Protein AF-A0A928ZUC9-F1 (afdb_monomer)

Foldseek 3Di:
DDDDDDDDDDDDDDDDDDPPPDPPPPPCPPDVDDDDDDDDDDDPVVSVVVLVVCVVVVNDHSVVDDDDDDDPPDDDDDDDDPPDDDDDDDDDD

Secondary structure (DSSP, 8-state):
-----------------PPP---S-------S---PPP---S-HHHHHHHHHHHHHTTSS-GGGSPPP-PPPTT---PPPPTT----------

Sequence (93 aa):
MIDRHAPQTSPNHRLLTDPPDLPLDLSFAQPPGEIVRVILLGSPGGIHQTRHLLHNLNYVEVNQWSPLIEIPEGNLVIRSDQGEQMSIVVRRL

pLDDT: mean 72.56, std 17.63, range [37.97, 93.75]

Radius of gyration: 27.38 Å; Cα contacts (8 Å, |Δi|>4): 15; chains: 1; bounding box: 67×24×79 Å

Organism: NCBI:txid1828722

Structure (mmCIF, N/CA/C/O backbone):
data_AF-A0A928ZUC9-F1
#
_entry.id   AF-A0A928ZUC9-F1
#
loop_
_atom_site.group_PDB
_atom_site.id
_atom_site.type_symbol
_atom_site.label_atom_id
_atom_site.label_alt_id
_atom_site.label_comp_id
_atom_site.label_asym_id
_atom_site.label_entity_id
_atom_site.label_seq_id
_atom_site.pdbx_PDB_ins_code
_atom_site.Cartn_x
_atom_site.Cartn_y
_atom_site.Cartn_z
_atom_site.occupancy
_atom_site.B_iso_or_equiv
_atom_site.auth_seq_id
_atom_site.auth_comp_id
_atom_site.auth_asym_id
_atom_site.auth_atom_id
_atom_site.pdbx_PDB_model_num
ATOM 1 N N . MET A 1 1 ? 57.440 3.911 -58.197 1.00 40.31 1 MET A N 1
ATOM 2 C CA . MET A 1 1 ? 56.691 5.165 -57.977 1.00 40.31 1 MET A CA 1
ATOM 3 C C . MET A 1 1 ? 55.256 4.904 -58.409 1.00 40.31 1 MET A C 1
ATOM 5 O O . MET A 1 1 ? 55.063 4.246 -59.421 1.00 40.31 1 MET A O 1
ATOM 9 N N . ILE A 1 2 ? 54.310 5.247 -57.542 1.00 40.53 2 ILE A N 1
ATOM 10 C CA . ILE A 1 2 ? 52.894 4.843 -57.512 1.00 40.53 2 ILE A CA 1
ATOM 11 C C . ILE A 1 2 ? 52.109 5.493 -58.660 1.00 40.53 2 ILE A C 1
ATOM 13 O O . ILE A 1 2 ? 52.368 6.659 -58.923 1.00 40.53 2 ILE A O 1
ATOM 17 N N . ASP A 1 3 ? 51.168 4.770 -59.287 1.00 37.97 3 ASP A N 1
ATOM 18 C CA . ASP A 1 3 ? 49.757 5.200 -59.368 1.00 37.97 3 ASP A CA 1
ATOM 19 C C . ASP A 1 3 ? 48.834 4.087 -59.920 1.00 37.97 3 ASP A C 1
ATOM 21 O O . ASP A 1 3 ? 49.026 3.590 -61.029 1.00 37.97 3 ASP A O 1
ATOM 25 N N . ARG A 1 4 ? 47.844 3.656 -59.124 1.00 44.09 4 ARG A N 1
ATOM 26 C CA . ARG A 1 4 ? 46.741 2.772 -59.540 1.00 44.09 4 ARG A CA 1
ATOM 27 C C . ARG A 1 4 ? 45.447 3.581 -59.453 1.00 44.09 4 ARG A C 1
ATOM 29 O O . ARG A 1 4 ? 44.925 3.765 -58.358 1.00 44.09 4 ARG A O 1
ATOM 36 N N . HIS A 1 5 ? 44.908 3.999 -60.594 1.00 44.69 5 HIS A N 1
ATOM 37 C CA . HIS A 1 5 ? 43.535 4.490 -60.691 1.00 44.69 5 HIS A CA 1
ATOM 38 C C . HIS A 1 5 ? 42.559 3.304 -60.626 1.00 44.69 5 HIS A C 1
ATOM 40 O O . HIS A 1 5 ? 42.600 2.416 -61.478 1.00 44.69 5 HIS A O 1
ATOM 46 N N . ALA A 1 6 ? 41.662 3.305 -59.640 1.00 52.25 6 ALA A N 1
ATOM 47 C CA . ALA A 1 6 ? 40.463 2.471 -59.617 1.00 52.25 6 ALA A CA 1
ATOM 48 C C . ALA A 1 6 ? 39.221 3.379 -59.507 1.00 52.25 6 ALA A C 1
ATOM 50 O O . ALA A 1 6 ? 39.277 4.394 -58.809 1.00 52.25 6 ALA A O 1
ATOM 51 N N . PRO A 1 7 ? 38.120 3.063 -60.213 1.00 46.75 7 PRO A N 1
ATOM 52 C CA . PRO A 1 7 ? 36.956 3.932 -60.307 1.00 46.75 7 PRO A CA 1
ATOM 53 C C . PRO A 1 7 ? 36.086 3.931 -59.044 1.00 46.75 7 PRO A C 1
ATOM 55 O O . PRO A 1 7 ? 35.919 2.927 -58.353 1.00 46.75 7 PRO A O 1
ATOM 58 N N . GLN A 1 8 ? 35.492 5.100 -58.821 1.00 47.69 8 GLN A N 1
ATOM 59 C CA . GLN A 1 8 ? 34.439 5.421 -57.864 1.00 47.69 8 GLN A CA 1
ATOM 60 C C . GLN A 1 8 ? 33.308 4.380 -57.865 1.00 47.69 8 GLN A C 1
ATOM 62 O O . GLN A 1 8 ? 32.694 4.133 -58.902 1.00 47.69 8 GLN A O 1
ATOM 67 N N . THR A 1 9 ? 32.952 3.865 -56.688 1.00 42.88 9 THR A N 1
ATOM 68 C CA . THR A 1 9 ? 31.614 3.316 -56.429 1.00 42.88 9 THR A CA 1
ATOM 69 C C . THR A 1 9 ? 31.106 3.883 -55.107 1.00 42.88 9 THR A C 1
ATOM 71 O O . THR A 1 9 ? 31.607 3.582 -54.028 1.00 42.88 9 THR A O 1
ATOM 74 N N . SER A 1 10 ? 30.133 4.786 -55.203 1.00 48.44 10 SER A N 1
ATOM 75 C CA . SER A 1 10 ? 29.341 5.253 -54.068 1.00 48.44 10 SER A CA 1
ATOM 76 C C . SER A 1 10 ? 28.389 4.142 -53.624 1.00 48.44 10 SER A C 1
ATOM 78 O O . SER A 1 10 ? 27.656 3.632 -54.473 1.00 48.44 10 SER A O 1
ATOM 80 N N . PRO A 1 11 ? 28.281 3.811 -52.328 1.00 48.50 11 PRO A N 1
ATOM 81 C CA . PRO A 1 11 ? 27.118 3.109 -51.828 1.00 48.50 11 PRO A CA 1
ATOM 82 C C . PRO A 1 11 ? 26.122 4.147 -51.310 1.00 48.50 11 PRO A C 1
ATOM 84 O O . PRO A 1 11 ? 26.331 4.815 -50.301 1.00 48.50 11 PRO A O 1
ATOM 87 N N . ASN A 1 12 ? 25.034 4.300 -52.051 1.00 51.47 12 ASN A N 1
ATOM 88 C CA . ASN A 1 12 ? 23.875 5.084 -51.664 1.00 51.47 12 ASN A CA 1
ATOM 89 C C . ASN A 1 12 ? 22.845 4.088 -51.123 1.00 51.47 12 ASN A C 1
ATOM 91 O O . ASN A 1 12 ? 22.317 3.332 -51.923 1.00 51.47 12 ASN A O 1
ATOM 95 N N . HIS A 1 13 ? 22.566 4.041 -49.818 1.00 53.19 13 HIS A N 1
ATOM 96 C CA . HIS A 1 13 ? 21.299 3.491 -49.321 1.00 53.19 13 HIS A CA 1
ATOM 97 C C . HIS A 1 13 ? 20.929 4.107 -47.969 1.00 53.19 13 HIS A C 1
ATOM 99 O O . HIS A 1 13 ? 21.523 3.852 -46.926 1.00 53.19 13 HIS A O 1
ATOM 105 N N . ARG A 1 14 ? 19.902 4.947 -48.051 1.00 51.62 14 ARG A N 1
ATOM 106 C CA . ARG A 1 14 ? 19.087 5.511 -46.983 1.00 51.62 14 ARG A CA 1
ATOM 107 C C . ARG A 1 14 ? 18.556 4.397 -46.071 1.00 51.62 14 ARG A C 1
ATOM 109 O O . ARG A 1 14 ? 17.657 3.672 -46.488 1.00 51.62 14 ARG A O 1
ATOM 116 N N . LEU A 1 15 ? 19.066 4.294 -44.843 1.00 48.34 15 LEU A N 1
ATOM 117 C CA . LEU A 1 15 ? 18.376 3.579 -43.770 1.00 48.34 15 LEU A CA 1
ATOM 118 C C . LEU A 1 15 ? 17.450 4.563 -43.061 1.00 48.34 15 LEU A C 1
ATOM 120 O O . LEU A 1 15 ? 17.856 5.459 -42.325 1.00 48.34 15 LEU A O 1
ATOM 124 N N . LEU A 1 16 ? 16.189 4.410 -43.445 1.00 50.25 16 LEU A N 1
ATOM 125 C CA . LEU A 1 16 ? 14.992 4.839 -42.754 1.00 50.25 16 LEU A CA 1
ATOM 126 C C . LEU A 1 16 ? 15.141 4.562 -41.248 1.00 50.25 16 LEU A C 1
ATOM 128 O O . LEU A 1 16 ? 15.598 3.492 -40.865 1.00 50.25 16 LEU A O 1
ATOM 132 N N . THR A 1 17 ? 14.782 5.547 -40.433 1.00 53.94 17 THR A N 1
ATOM 133 C CA . THR A 1 17 ? 14.629 5.470 -38.977 1.00 53.94 17 THR A CA 1
ATOM 134 C C . THR A 1 17 ? 13.983 4.158 -38.541 1.00 53.94 17 THR A C 1
ATOM 136 O O . THR A 1 17 ? 12.776 3.989 -38.721 1.00 53.94 17 THR A O 1
ATOM 139 N N . ASP A 1 18 ? 14.772 3.275 -37.942 1.00 53.84 18 ASP A N 1
ATOM 140 C CA . ASP A 1 18 ? 14.234 2.267 -37.041 1.00 53.84 18 ASP A CA 1
ATOM 141 C C . ASP A 1 18 ? 14.038 2.964 -35.680 1.00 53.84 18 ASP A C 1
ATOM 143 O O . ASP A 1 18 ? 14.967 3.642 -35.213 1.00 53.84 18 ASP A O 1
ATOM 147 N N . PRO A 1 19 ? 12.834 2.951 -35.078 1.00 58.19 19 PRO A N 1
ATOM 148 C CA . PRO A 1 19 ? 12.693 3.381 -33.692 1.00 58.19 19 PRO A CA 1
ATOM 149 C C . PRO A 1 19 ? 13.628 2.514 -32.838 1.00 58.19 19 PRO A C 1
ATOM 151 O O . PRO A 1 19 ? 13.802 1.346 -33.161 1.00 58.19 19 PRO A O 1
ATOM 154 N N . PRO A 1 20 ? 14.256 3.053 -31.779 1.00 56.72 20 PRO A N 1
ATOM 155 C CA . PRO A 1 20 ? 15.154 2.253 -30.956 1.00 56.72 20 PRO A CA 1
ATOM 156 C C . PRO A 1 20 ? 14.426 0.977 -30.530 1.00 56.72 20 PRO A C 1
ATOM 158 O O . PRO A 1 20 ? 13.315 1.081 -30.003 1.00 56.72 20 PRO A O 1
ATOM 161 N N . ASP A 1 21 ? 15.041 -0.183 -30.783 1.00 57.81 21 ASP A N 1
ATOM 162 C CA . ASP A 1 21 ? 14.642 -1.479 -30.237 1.00 57.81 21 ASP A CA 1
ATOM 163 C C . ASP A 1 21 ? 14.565 -1.339 -28.712 1.00 57.81 21 ASP A C 1
ATOM 165 O O . ASP A 1 21 ? 15.535 -1.533 -27.976 1.00 57.81 21 ASP A O 1
ATOM 169 N N . LEU A 1 22 ? 13.405 -0.911 -28.222 1.00 59.19 22 LEU A N 1
ATOM 170 C CA . LEU A 1 22 ? 13.064 -1.009 -26.822 1.00 59.19 22 LEU A CA 1
ATOM 171 C C . LEU A 1 22 ? 12.926 -2.505 -26.565 1.00 59.19 22 LEU A C 1
ATOM 173 O O . LEU A 1 22 ? 12.102 -3.144 -27.227 1.00 59.19 22 LEU A O 1
ATOM 177 N N . PRO A 1 23 ? 13.705 -3.088 -25.641 1.00 51.16 23 PRO A N 1
ATOM 178 C CA . PRO A 1 23 ? 13.506 -4.477 -25.284 1.00 51.16 23 PRO A CA 1
ATOM 179 C C . PRO A 1 23 ? 12.054 -4.644 -24.818 1.00 51.16 23 PRO A C 1
ATOM 181 O O . PRO A 1 23 ? 11.654 -4.116 -23.783 1.00 51.16 23 PRO A O 1
ATOM 184 N N . LEU A 1 24 ? 11.259 -5.382 -25.602 1.00 52.53 24 LEU A N 1
ATOM 185 C CA . LEU A 1 24 ? 9.902 -5.839 -25.273 1.00 52.53 24 LEU A CA 1
ATOM 186 C C . LEU A 1 24 ? 9.939 -6.976 -24.242 1.00 52.53 24 LEU A C 1
ATOM 188 O O . LEU A 1 24 ? 9.126 -7.895 -24.280 1.00 52.53 24 LEU A O 1
ATOM 192 N N . ASP A 1 25 ? 10.891 -6.909 -23.319 1.00 50.28 25 ASP A N 1
ATOM 193 C CA . ASP A 1 25 ? 10.922 -7.753 -22.144 1.00 50.28 25 ASP A CA 1
ATOM 194 C C . ASP A 1 25 ? 10.806 -6.854 -20.915 1.00 50.28 25 ASP A C 1
ATOM 196 O O . ASP A 1 25 ? 11.782 -6.461 -20.282 1.00 50.28 25 ASP A O 1
ATOM 200 N N . LEU A 1 26 ? 9.558 -6.482 -20.621 1.00 48.25 26 LEU A N 1
ATOM 201 C CA . LEU A 1 26 ? 9.165 -5.900 -19.338 1.00 48.25 26 LEU A CA 1
ATOM 202 C C . LEU A 1 26 ? 9.061 -6.976 -18.251 1.00 48.25 26 LEU A C 1
ATOM 204 O O . LEU A 1 26 ? 8.512 -6.709 -17.180 1.00 48.25 26 LEU A O 1
ATOM 208 N N . SER A 1 27 ? 9.577 -8.189 -18.483 1.00 48.22 27 SER A N 1
ATOM 209 C CA . SER A 1 27 ? 9.937 -9.035 -17.360 1.00 48.22 27 SER A CA 1
ATOM 210 C C . SER A 1 27 ? 11.035 -8.282 -16.634 1.00 48.22 27 SER A C 1
ATOM 2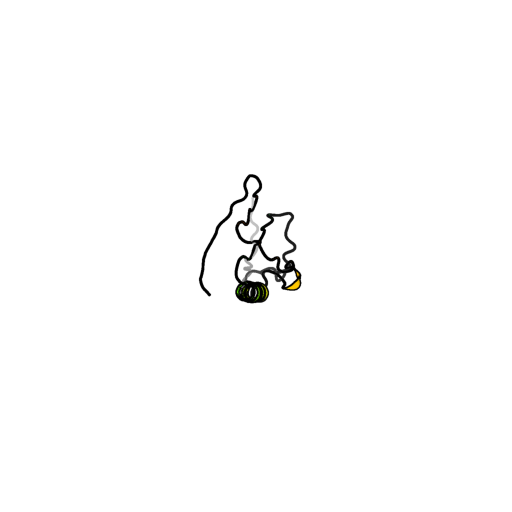12 O O . SER A 1 27 ? 12.197 -8.291 -17.033 1.00 48.22 27 SER A O 1
ATOM 214 N N . PHE A 1 28 ? 10.660 -7.600 -15.555 1.00 53.44 28 PHE A N 1
ATOM 215 C CA . PHE A 1 28 ? 11.585 -7.186 -14.519 1.00 53.44 28 PHE A CA 1
ATOM 216 C C . PHE A 1 28 ? 12.174 -8.464 -13.903 1.00 53.44 28 PHE A C 1
ATOM 218 O O . PHE A 1 28 ? 11.889 -8.818 -12.762 1.00 53.44 28 PHE A O 1
ATOM 225 N N . ALA A 1 29 ? 12.992 -9.197 -14.661 1.00 51.66 29 ALA A N 1
ATOM 226 C CA . ALA A 1 29 ? 14.035 -10.025 -14.111 1.00 51.66 29 ALA A CA 1
ATOM 227 C C . ALA A 1 29 ? 14.953 -9.022 -13.425 1.00 51.66 29 ALA A C 1
ATOM 229 O O . ALA A 1 29 ? 15.862 -8.471 -14.046 1.00 51.66 29 ALA A O 1
ATOM 230 N N . GLN A 1 30 ? 14.591 -8.667 -12.187 1.00 55.16 30 GLN A N 1
ATOM 231 C CA . GLN A 1 30 ? 15.327 -7.697 -11.406 1.00 55.16 30 GLN A CA 1
ATOM 232 C C . GLN A 1 30 ? 16.780 -8.174 -11.440 1.00 55.16 30 GLN A C 1
ATOM 234 O O . GLN A 1 30 ? 17.050 -9.298 -10.996 1.00 55.16 30 GLN A O 1
ATOM 239 N N . PRO A 1 31 ? 17.714 -7.386 -12.010 1.00 52.44 31 PRO A N 1
ATOM 240 C CA . PRO A 1 31 ? 19.127 -7.685 -11.841 1.00 52.44 31 PRO A CA 1
ATOM 241 C C . PRO A 1 31 ? 19.381 -7.836 -10.334 1.00 52.44 31 PRO A C 1
ATOM 243 O O . PRO A 1 31 ? 18.622 -7.254 -9.555 1.00 52.44 31 PRO A O 1
ATOM 246 N N . PRO A 1 32 ? 20.391 -8.600 -9.879 1.00 54.62 32 PRO A N 1
ATOM 247 C CA . PRO A 1 32 ? 20.751 -8.609 -8.465 1.00 54.62 32 PRO A CA 1
ATOM 248 C C . PRO A 1 32 ? 21.124 -7.169 -8.090 1.00 54.62 32 PRO A C 1
ATOM 250 O O . PRO A 1 32 ? 22.198 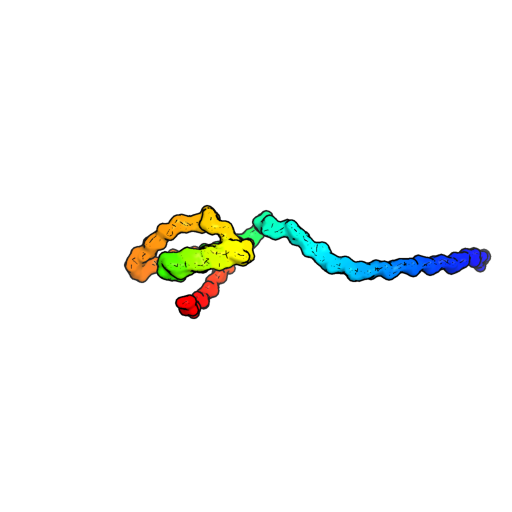-6.676 -8.422 1.00 54.62 32 PRO A O 1
ATOM 253 N N . GLY A 1 33 ? 20.154 -6.452 -7.543 1.00 63.03 33 GLY A N 1
ATOM 254 C CA . GLY A 1 33 ? 19.947 -5.039 -7.818 1.00 63.03 33 GLY A CA 1
ATOM 255 C C . GLY A 1 33 ? 18.963 -4.481 -6.808 1.00 63.03 33 GLY A C 1
ATOM 256 O O . GLY A 1 33 ? 18.260 -5.228 -6.130 1.00 63.03 33 GLY A O 1
ATOM 257 N N . GLU A 1 34 ? 19.019 -3.168 -6.653 1.00 70.38 34 GLU A N 1
ATOM 258 C CA . GLU A 1 34 ? 18.364 -2.394 -5.604 1.00 70.38 34 GLU A CA 1
ATOM 259 C C . GLU A 1 34 ? 16.966 -2.921 -5.226 1.00 70.38 34 GLU A C 1
ATOM 261 O O . GLU A 1 34 ? 16.054 -2.999 -6.051 1.00 70.38 34 GLU A O 1
ATOM 266 N N . ILE A 1 35 ? 16.809 -3.313 -3.957 1.00 74.06 35 ILE A N 1
ATOM 267 C CA . ILE A 1 35 ? 15.548 -3.837 -3.429 1.00 74.06 35 ILE A CA 1
ATOM 268 C C . ILE A 1 35 ? 14.730 -2.660 -2.904 1.00 74.06 35 ILE A C 1
ATOM 270 O O . ILE A 1 35 ? 15.063 -2.071 -1.877 1.00 74.06 35 ILE A O 1
ATOM 274 N N . VAL A 1 36 ? 13.619 -2.354 -3.573 1.00 80.56 36 VAL A N 1
ATOM 275 C CA . VAL A 1 36 ? 12.651 -1.354 -3.108 1.00 80.56 36 VAL A CA 1
ATOM 276 C C . VAL A 1 36 ? 11.511 -2.052 -2.373 1.00 80.56 36 VAL A C 1
ATOM 278 O O . VAL A 1 36 ? 10.846 -2.930 -2.921 1.00 80.56 36 VAL A O 1
ATOM 281 N N . ARG A 1 37 ? 11.257 -1.648 -1.123 1.00 84.38 37 ARG A N 1
ATOM 282 C CA . ARG A 1 37 ? 10.127 -2.141 -0.321 1.00 84.38 37 ARG A CA 1
ATOM 283 C C . ARG A 1 37 ? 8.984 -1.132 -0.360 1.00 84.38 37 ARG A C 1
ATOM 285 O O . ARG A 1 37 ? 9.138 -0.005 0.104 1.00 84.38 37 ARG A O 1
ATOM 292 N N . VAL A 1 38 ? 7.829 -1.546 -0.879 1.00 87.69 38 VAL A N 1
ATOM 293 C CA . VAL A 1 38 ? 6.627 -0.702 -0.957 1.00 87.69 38 VAL A CA 1
ATOM 294 C C . VAL A 1 38 ? 5.654 -1.066 0.156 1.00 87.69 38 VAL A C 1
ATOM 296 O O . VAL A 1 38 ? 5.243 -2.217 0.286 1.00 87.69 38 VAL A O 1
ATOM 299 N N . ILE A 1 39 ? 5.256 -0.068 0.945 1.00 87.81 39 ILE A N 1
ATOM 300 C CA . ILE A 1 39 ? 4.300 -0.220 2.045 1.00 87.81 39 ILE A CA 1
ATOM 301 C C . ILE A 1 39 ? 3.080 0.654 1.746 1.00 87.81 39 ILE A C 1
ATOM 303 O O . ILE A 1 39 ? 3.209 1.862 1.555 1.00 87.81 39 ILE A O 1
ATOM 307 N N . LEU A 1 40 ? 1.890 0.047 1.716 1.00 90.62 40 LEU A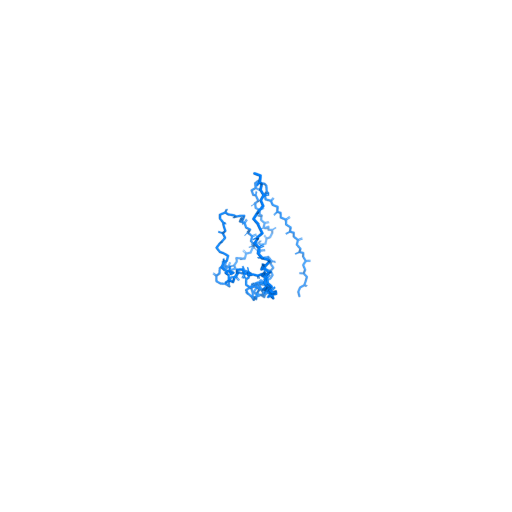 N 1
ATOM 308 C CA . LEU A 1 40 ? 0.618 0.762 1.591 1.00 90.62 40 LEU A CA 1
ATOM 309 C C . LEU A 1 40 ? -0.014 0.923 2.975 1.00 90.62 40 LEU A C 1
ATOM 311 O O . LEU A 1 40 ? -0.367 -0.067 3.612 1.00 90.62 40 LEU A O 1
ATOM 315 N N . LEU A 1 41 ? -0.174 2.171 3.418 1.00 88.94 41 LEU A N 1
ATOM 316 C CA . LEU A 1 41 ? -0.818 2.530 4.682 1.00 88.94 41 LEU A CA 1
ATOM 317 C C . LEU A 1 41 ? -2.066 3.361 4.393 1.00 88.94 41 LEU A C 1
ATOM 319 O O . LEU A 1 41 ? -1.997 4.361 3.680 1.00 88.94 41 LEU A O 1
ATOM 323 N N . GLY A 1 42 ? -3.207 2.957 4.941 1.00 89.00 42 GLY A N 1
ATOM 324 C CA . GLY A 1 42 ? -4.469 3.656 4.733 1.00 89.00 42 GLY A CA 1
ATOM 325 C C . GLY A 1 42 ? -5.675 2.814 5.125 1.00 89.00 42 GLY A C 1
ATOM 326 O O . GLY A 1 42 ? -5.541 1.767 5.755 1.00 89.00 42 GLY A O 1
ATOM 327 N N . SER A 1 43 ? -6.864 3.275 4.734 1.00 90.75 43 SER A N 1
ATOM 328 C CA . SER A 1 43 ? -8.092 2.494 4.895 1.00 90.75 43 SER A CA 1
ATOM 329 C C . SER A 1 43 ? -8.072 1.252 3.993 1.00 90.75 43 SER A C 1
ATOM 331 O O . SER A 1 43 ? -7.440 1.286 2.930 1.00 90.75 43 SER A O 1
ATOM 333 N N . PRO A 1 44 ? -8.811 0.180 4.338 1.00 91.56 44 PRO A N 1
ATOM 334 C CA . PRO A 1 44 ? -8.900 -1.009 3.491 1.00 91.56 44 PRO A CA 1
ATOM 335 C C . PRO A 1 44 ? -9.289 -0.668 2.047 1.00 91.56 44 PRO A C 1
ATOM 337 O O . PRO A 1 44 ? -8.613 -1.083 1.108 1.00 91.56 44 PRO A O 1
ATOM 340 N N . GLY A 1 45 ? -10.312 0.175 1.857 1.00 93.62 45 GLY A N 1
ATOM 341 C CA . GLY A 1 45 ? -10.758 0.607 0.528 1.00 93.62 45 GLY A CA 1
ATOM 342 C C . GLY A 1 45 ? -9.674 1.337 -0.273 1.00 93.62 45 GLY A C 1
ATOM 343 O O . GLY A 1 45 ? -9.458 1.020 -1.443 1.00 93.62 45 GLY A O 1
ATOM 344 N N . GLY A 1 46 ? -8.938 2.256 0.362 1.00 93.06 46 GLY A N 1
ATOM 345 C CA . GLY A 1 46 ? -7.842 2.978 -0.291 1.00 93.06 46 GLY A CA 1
ATOM 346 C C . GLY A 1 46 ? -6.666 2.070 -0.664 1.00 93.06 46 GLY A C 1
ATOM 347 O O . GLY A 1 46 ? -6.082 2.221 -1.741 1.00 93.06 46 GLY A O 1
ATOM 348 N N . ILE A 1 47 ? -6.351 1.084 0.185 1.00 93.19 47 ILE A N 1
ATOM 349 C CA . ILE A 1 47 ? -5.332 0.066 -0.104 1.00 93.19 47 ILE A CA 1
ATOM 350 C C . ILE A 1 47 ? -5.758 -0.773 -1.311 1.00 93.19 47 ILE A C 1
ATOM 352 O O . ILE A 1 47 ? -4.971 -0.920 -2.244 1.00 93.19 47 ILE A O 1
ATOM 356 N N . HIS A 1 48 ? -6.997 -1.275 -1.342 1.00 93.75 48 HIS A N 1
ATOM 357 C CA . HIS A 1 48 ? -7.503 -2.060 -2.472 1.00 93.75 48 HIS A CA 1
ATOM 358 C C . HIS A 1 48 ? -7.451 -1.269 -3.784 1.00 93.75 48 HIS A C 1
ATOM 360 O O . HIS A 1 48 ? -6.890 -1.753 -4.767 1.00 93.75 48 HIS A O 1
ATOM 366 N N . GLN A 1 49 ? -7.950 -0.030 -3.791 1.00 93.69 49 GLN A N 1
ATOM 367 C CA . GLN A 1 49 ? -7.909 0.833 -4.974 1.00 93.69 49 GLN A CA 1
ATOM 368 C C . GLN A 1 49 ? -6.472 1.081 -5.454 1.00 93.69 49 GLN A C 1
ATOM 370 O O . GLN A 1 49 ? -6.197 1.016 -6.651 1.00 93.69 49 GLN A O 1
ATOM 375 N N . THR A 1 50 ? -5.538 1.323 -4.529 1.00 93.31 50 THR A N 1
ATOM 376 C CA . THR A 1 50 ? -4.130 1.560 -4.874 1.00 93.31 50 THR A CA 1
ATOM 377 C C . THR A 1 50 ? -3.456 0.301 -5.420 1.00 93.31 50 THR A C 1
ATOM 379 O O . THR A 1 50 ? -2.719 0.398 -6.396 1.00 93.31 50 THR A O 1
ATOM 382 N N . ARG A 1 51 ? -3.739 -0.888 -4.864 1.00 92.75 51 ARG A N 1
ATOM 383 C CA . ARG A 1 51 ? -3.249 -2.165 -5.419 1.00 92.75 51 ARG A CA 1
ATOM 384 C C . ARG A 1 51 ? -3.731 -2.369 -6.854 1.00 92.75 51 ARG A C 1
ATOM 386 O O . ARG A 1 51 ? -2.921 -2.700 -7.712 1.00 92.75 51 ARG A O 1
ATOM 393 N N . HIS A 1 52 ? -5.014 -2.117 -7.127 1.00 93.00 52 HIS A N 1
ATOM 394 C CA . HIS A 1 52 ? -5.560 -2.194 -8.486 1.00 93.00 52 HIS A CA 1
ATOM 395 C C . HIS A 1 52 ? -4.906 -1.187 -9.437 1.00 93.00 52 HIS A C 1
ATOM 397 O O . HIS A 1 52 ? -4.574 -1.542 -10.563 1.00 93.00 52 HIS A O 1
ATOM 403 N N . LEU A 1 53 ? -4.672 0.050 -8.986 1.00 92.69 53 LEU A N 1
ATOM 404 C CA . LEU A 1 53 ? -3.960 1.053 -9.779 1.00 92.69 53 LEU A CA 1
ATOM 405 C C . LEU A 1 53 ? -2.539 0.592 -10.129 1.00 92.69 53 LEU A C 1
ATOM 407 O O . LEU A 1 53 ? -2.145 0.680 -11.286 1.00 92.69 53 LEU A O 1
ATOM 411 N N . LEU A 1 54 ? -1.777 0.097 -9.151 1.00 92.62 54 LEU A N 1
ATOM 412 C CA . LEU A 1 54 ? -0.402 -0.364 -9.370 1.00 92.62 54 LEU A CA 1
ATOM 413 C C . LEU A 1 54 ? -0.340 -1.591 -10.288 1.00 92.62 54 LEU A C 1
ATOM 415 O O . LEU A 1 54 ? 0.553 -1.670 -11.128 1.00 92.62 54 LEU A O 1
ATOM 419 N N . HIS A 1 55 ? -1.311 -2.49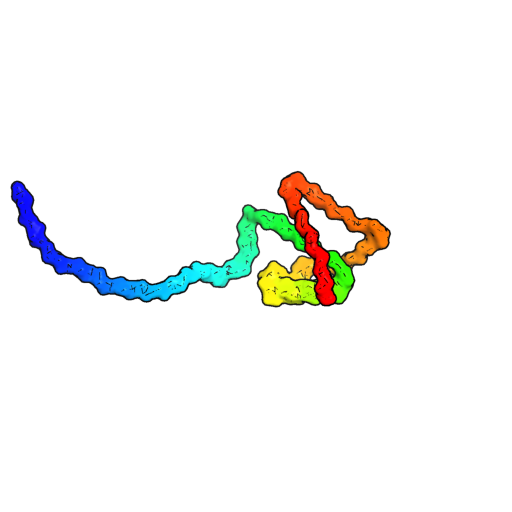8 -10.179 1.00 90.19 55 HIS A N 1
ATOM 420 C CA . HIS A 1 55 ? -1.460 -3.614 -11.111 1.00 90.19 55 HIS A CA 1
ATOM 421 C C . HIS A 1 55 ? -1.723 -3.129 -12.541 1.00 90.19 55 HIS A C 1
ATOM 423 O O . HIS A 1 55 ? -1.020 -3.531 -13.458 1.00 90.19 55 HIS A O 1
ATOM 429 N N . ASN A 1 56 ? -2.653 -2.188 -12.733 1.00 93.1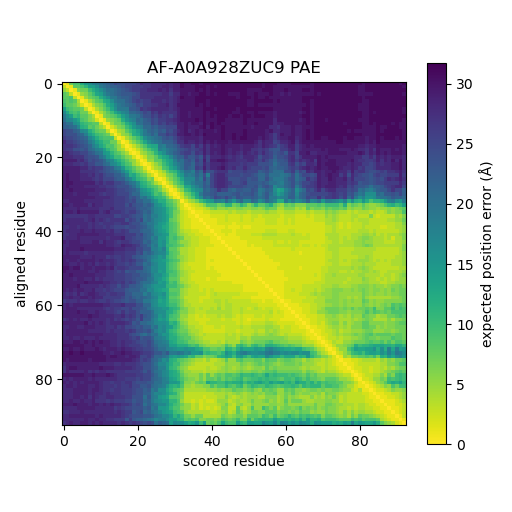9 56 ASN A N 1
ATOM 430 C CA . ASN A 1 56 ? -2.945 -1.627 -14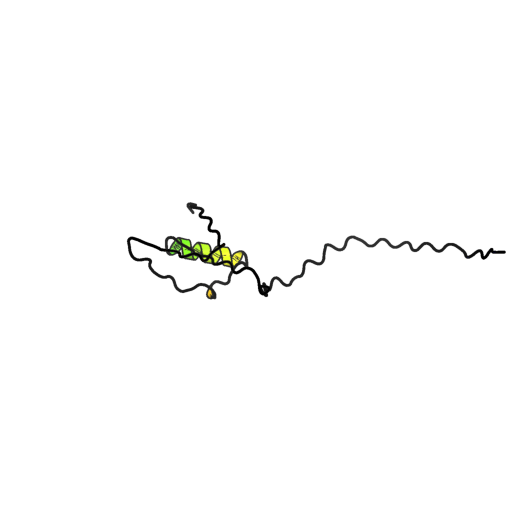.057 1.00 93.19 56 ASN A CA 1
ATOM 431 C C . ASN A 1 56 ? -1.749 -0.882 -14.679 1.00 93.19 56 ASN A C 1
ATOM 433 O O . ASN A 1 56 ? -1.697 -0.703 -15.893 1.00 93.19 56 ASN A O 1
ATOM 437 N N . LEU A 1 57 ? -0.804 -0.425 -13.854 1.00 93.69 57 LEU A N 1
ATOM 438 C CA . LEU A 1 57 ? 0.453 0.188 -14.287 1.00 93.69 57 LEU A CA 1
ATOM 439 C C . LEU A 1 57 ? 1.572 -0.841 -14.528 1.00 93.69 57 LEU A C 1
ATOM 441 O O . LEU A 1 57 ? 2.708 -0.439 -14.763 1.00 93.69 57 LEU A O 1
ATOM 445 N N . ASN A 1 58 ? 1.273 -2.144 -14.457 1.00 88.50 58 ASN A N 1
ATOM 446 C CA . ASN A 1 58 ? 2.235 -3.248 -14.534 1.00 88.50 58 ASN A CA 1
ATOM 447 C C . ASN A 1 58 ? 3.391 -3.119 -13.523 1.00 88.50 58 ASN A C 1
ATOM 449 O O . ASN A 1 58 ? 4.503 -3.571 -13.783 1.00 88.50 58 ASN A O 1
ATOM 453 N N . TYR A 1 59 ? 3.147 -2.470 -12.377 1.00 87.50 59 TYR A N 1
ATOM 454 C CA . TYR A 1 59 ? 4.167 -2.284 -11.345 1.00 87.50 59 TYR A CA 1
ATOM 455 C C . TYR A 1 59 ? 4.307 -3.524 -10.455 1.00 87.50 59 TYR A C 1
ATOM 457 O O . TYR A 1 59 ? 5.413 -3.918 -10.102 1.00 87.50 59 TYR A O 1
ATOM 465 N N . VAL A 1 60 ? 3.180 -4.125 -10.062 1.00 88.94 60 VAL A N 1
ATOM 466 C CA . VAL A 1 60 ? 3.137 -5.301 -9.182 1.00 88.94 60 VAL A CA 1
ATOM 467 C C . VAL A 1 60 ? 1.800 -6.022 -9.335 1.00 88.94 60 VAL A C 1
ATOM 469 O O . VAL A 1 60 ? 0.745 -5.387 -9.416 1.00 88.94 60 VAL A O 1
ATOM 472 N N . GLU A 1 61 ? 1.831 -7.349 -9.346 1.00 87.44 61 GLU A N 1
ATOM 473 C CA . GLU A 1 61 ? 0.633 -8.177 -9.448 1.00 87.44 61 GLU A CA 1
ATOM 474 C C . GLU A 1 61 ? -0.170 -8.190 -8.143 1.00 87.44 61 GLU A C 1
ATOM 476 O O . GLU A 1 61 ? 0.369 -8.117 -7.036 1.00 87.44 61 GLU A O 1
ATOM 481 N N . VAL A 1 62 ? -1.496 -8.328 -8.247 1.00 82.25 62 VAL A N 1
ATOM 482 C CA . VAL A 1 62 ? -2.386 -8.297 -7.070 1.00 82.25 62 VAL A CA 1
ATOM 483 C C . VAL A 1 62 ? -2.061 -9.421 -6.074 1.00 82.25 62 VAL A C 1
ATOM 485 O O . VAL A 1 62 ? -2.166 -9.221 -4.863 1.00 82.25 62 VAL A O 1
ATOM 488 N N . ASN A 1 63 ? -1.635 -10.586 -6.565 1.00 85.94 63 ASN A N 1
ATOM 489 C CA . ASN A 1 63 ? -1.307 -11.763 -5.753 1.00 85.94 63 ASN A CA 1
ATOM 490 C C . ASN A 1 63 ? 0.078 -11.702 -5.078 1.00 85.94 63 ASN A C 1
ATOM 492 O O . ASN A 1 63 ? 0.353 -12.525 -4.210 1.00 85.94 63 ASN A O 1
ATOM 496 N N . GLN A 1 64 ? 0.933 -10.745 -5.452 1.00 87.69 64 GLN A N 1
ATOM 497 C CA . GLN A 1 64 ? 2.251 -10.545 -4.838 1.00 87.69 64 GLN A CA 1
ATOM 498 C C . GLN A 1 64 ? 2.164 -9.760 -3.525 1.00 87.69 64 GLN A C 1
ATOM 500 O O . GLN A 1 64 ? 3.119 -9.727 -2.749 1.00 87.69 64 GLN A O 1
ATOM 505 N N . TRP A 1 65 ? 1.020 -9.133 -3.249 1.00 88.44 65 TRP A N 1
ATOM 506 C CA . TRP A 1 65 ? 0.801 -8.436 -1.993 1.00 88.44 65 TRP A CA 1
ATOM 507 C C . TRP A 1 65 ? 0.537 -9.401 -0.842 1.00 88.44 65 TRP A C 1
ATOM 509 O O . TRP A 1 65 ? -0.236 -10.351 -0.961 1.00 88.44 65 TRP A O 1
ATOM 519 N N . SER A 1 66 ? 1.080 -9.073 0.329 1.00 85.62 66 SER A N 1
ATOM 520 C CA . SER A 1 66 ? 0.691 -9.737 1.569 1.00 85.62 66 SER A CA 1
ATOM 521 C C . SER A 1 66 ? -0.809 -9.549 1.864 1.00 85.62 66 SER A C 1
ATOM 523 O O . SER A 1 66 ? -1.430 -8.563 1.420 1.00 85.62 66 SER A O 1
ATOM 525 N N . PRO A 1 67 ? -1.401 -10.432 2.688 1.00 87.62 67 PRO A N 1
A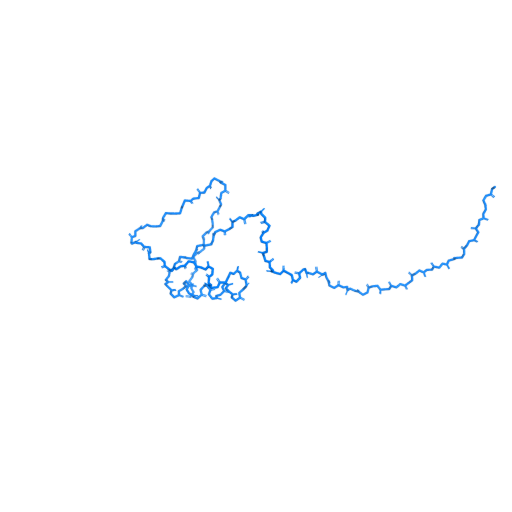TOM 526 C CA . PRO A 1 67 ? -2.685 -10.161 3.323 1.00 87.62 67 PRO A CA 1
ATOM 527 C C . PRO A 1 67 ? -2.686 -8.799 4.029 1.00 87.62 67 PRO A C 1
ATOM 529 O O . PRO A 1 67 ? -1.629 -8.290 4.421 1.00 87.62 67 PRO A O 1
ATOM 532 N N . LEU A 1 68 ? -3.869 -8.197 4.171 1.00 86.75 68 LEU A N 1
ATOM 533 C CA . LEU A 1 68 ? -4.014 -6.977 4.961 1.00 86.75 68 LEU A CA 1
ATOM 534 C C . LEU A 1 68 ? -3.805 -7.327 6.435 1.00 86.75 68 LEU A C 1
ATOM 536 O O . LEU A 1 68 ? -4.363 -8.304 6.931 1.00 86.75 68 LEU A O 1
ATOM 540 N N . ILE A 1 69 ? -2.994 -6.522 7.112 1.00 86.38 69 ILE A N 1
ATOM 541 C CA . ILE A 1 69 ? -2.714 -6.649 8.540 1.00 86.38 69 ILE A CA 1
ATOM 542 C C . ILE A 1 69 ? -3.270 -5.395 9.200 1.00 86.38 69 ILE A C 1
ATOM 544 O O . ILE A 1 69 ? -2.952 -4.280 8.779 1.00 86.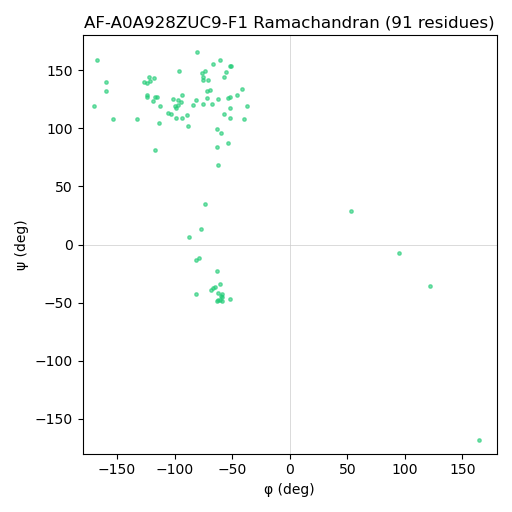38 69 ILE A O 1
ATOM 548 N N . GLU A 1 70 ? -4.108 -5.574 10.216 1.00 85.19 70 GLU A N 1
ATOM 549 C CA . GLU A 1 70 ? -4.574 -4.458 11.030 1.00 85.19 70 GLU A CA 1
ATOM 550 C C . GLU A 1 70 ? -3.426 -3.964 11.906 1.00 85.19 70 GLU A C 1
ATOM 552 O O . GLU A 1 70 ? -2.784 -4.738 12.618 1.00 85.19 70 GLU A O 1
ATOM 557 N N . ILE A 1 71 ? -3.147 -2.666 11.825 1.00 82.19 71 ILE A N 1
ATOM 558 C CA . ILE A 1 71 ? -2.155 -2.028 12.684 1.00 82.19 71 ILE A CA 1
ATOM 559 C C . ILE A 1 71 ? -2.869 -1.690 13.997 1.00 82.19 71 ILE A C 1
ATOM 561 O O . ILE A 1 71 ? -3.842 -0.932 13.955 1.00 82.19 71 ILE A O 1
ATOM 565 N N . PRO A 1 72 ? -2.418 -2.233 15.145 1.00 76.69 72 PRO A N 1
ATOM 566 C CA . PRO A 1 72 ? -2.995 -1.910 16.444 1.00 76.69 72 PRO A CA 1
ATOM 567 C C . PRO A 1 72 ? -2.979 -0.403 16.686 1.00 76.69 72 PRO A C 1
ATOM 569 O O . PRO A 1 72 ? -2.058 0.292 16.243 1.00 76.69 72 PRO A O 1
ATOM 572 N N . GLU A 1 73 ? -3.971 0.102 17.419 1.00 76.19 73 GLU A N 1
ATOM 573 C CA . GLU A 1 73 ? -4.005 1.516 17.774 1.00 76.19 73 GLU A CA 1
ATOM 574 C C . GLU A 1 73 ? -2.693 1.932 18.445 1.00 76.19 73 GLU A C 1
ATOM 576 O O . GLU A 1 73 ? -2.246 1.344 19.432 1.00 76.19 73 GLU A O 1
ATOM 581 N N . GLY A 1 74 ? -2.075 2.972 17.892 1.00 65.81 74 GLY A N 1
ATOM 582 C CA . GLY A 1 74 ? -1.048 3.725 18.586 1.00 65.81 74 GLY A CA 1
ATOM 583 C C . GLY A 1 74 ? 0.301 3.785 17.900 1.00 65.81 74 GLY A C 1
ATOM 584 O O . GLY A 1 74 ? 0.889 4.847 18.001 1.00 65.81 74 GLY A O 1
ATOM 585 N N . ASN A 1 75 ? 0.806 2.756 17.201 1.00 68.81 75 ASN A N 1
ATOM 586 C CA . ASN A 1 75 ? 2.161 2.831 16.624 1.00 68.81 75 ASN A CA 1
ATOM 587 C C . ASN A 1 75 ? 2.428 1.848 15.467 1.00 68.81 75 ASN A C 1
ATOM 589 O O . ASN A 1 75 ? 2.254 0.641 15.610 1.00 68.81 75 ASN A O 1
ATOM 593 N N . LEU A 1 76 ? 2.992 2.364 14.368 1.00 81.75 76 LEU A N 1
ATOM 594 C CA . LEU A 1 76 ? 3.735 1.587 13.369 1.00 81.75 76 LEU A CA 1
ATOM 595 C C . LEU A 1 76 ? 5.207 2.008 13.433 1.00 81.75 76 LEU A C 1
ATOM 597 O O . LEU A 1 76 ? 5.525 3.168 13.183 1.00 81.75 76 LEU A O 1
ATOM 601 N N . VAL A 1 77 ? 6.107 1.071 13.733 1.00 82.69 77 VAL A N 1
ATOM 602 C CA . VAL A 1 77 ? 7.556 1.320 13.722 1.00 82.69 77 VAL A CA 1
ATOM 603 C C . VAL A 1 77 ? 8.161 0.652 12.493 1.00 82.69 77 VAL A C 1
ATOM 605 O O . VAL A 1 77 ? 8.195 -0.573 12.406 1.00 82.69 77 VAL A O 1
ATOM 608 N N . ILE A 1 78 ? 8.659 1.457 11.554 1.00 81.50 78 ILE A N 1
ATOM 609 C CA . ILE A 1 78 ? 9.432 0.977 10.405 1.00 81.50 78 ILE A CA 1
ATOM 610 C C . ILE A 1 78 ? 10.912 1.128 10.756 1.00 81.50 78 ILE A C 1
ATOM 612 O O . ILE A 1 78 ? 11.379 2.231 11.036 1.00 81.50 78 ILE A O 1
ATOM 616 N N . ARG A 1 79 ? 11.649 0.016 10.764 1.00 82.25 79 ARG A N 1
ATOM 617 C CA . ARG A 1 79 ? 13.104 0.015 10.943 1.00 82.25 79 ARG A CA 1
ATOM 618 C C . ARG A 1 79 ? 13.760 0.002 9.567 1.00 82.25 79 ARG A C 1
ATOM 620 O O . ARG A 1 79 ? 13.497 -0.917 8.798 1.00 82.25 79 ARG A O 1
ATOM 627 N N . SER A 1 80 ? 14.599 0.996 9.295 1.00 79.12 80 SER A N 1
ATOM 628 C CA . SER A 1 80 ? 15.478 1.000 8.125 1.00 79.12 80 SER A CA 1
ATOM 629 C C . SER A 1 80 ? 16.868 0.491 8.482 1.00 79.12 80 SER A C 1
ATOM 631 O O . SER A 1 80 ? 17.346 0.717 9.599 1.00 79.12 80 SER A O 1
ATOM 633 N N . ASP A 1 81 ? 17.518 -0.142 7.515 1.00 82.56 81 ASP A N 1
ATOM 634 C CA . ASP A 1 81 ? 18.938 -0.470 7.559 1.00 82.56 81 ASP A CA 1
ATOM 635 C C . ASP A 1 81 ? 19.795 0.750 7.169 1.00 82.56 81 ASP A C 1
ATOM 637 O O . ASP A 1 81 ? 19.304 1.770 6.678 1.00 82.56 81 ASP A O 1
ATOM 641 N N . GLN A 1 82 ? 21.101 0.683 7.440 1.00 75.88 82 GLN A N 1
ATOM 642 C CA . GLN A 1 82 ? 22.022 1.791 7.163 1.00 75.88 82 GLN A CA 1
ATOM 643 C C . GLN A 1 82 ? 22.085 2.092 5.658 1.00 75.88 82 GLN A C 1
ATOM 645 O O . GLN A 1 82 ? 22.412 1.216 4.862 1.00 75.88 82 GLN A O 1
ATOM 650 N N . GLY A 1 83 ? 21.822 3.347 5.284 1.00 80.81 83 GLY A N 1
ATOM 651 C CA . GLY A 1 83 ? 21.886 3.820 3.896 1.00 80.81 83 GLY A CA 1
ATOM 652 C C . GLY A 1 83 ? 20.550 3.809 3.148 1.00 80.81 83 GLY A C 1
ATOM 653 O O . GLY A 1 83 ? 20.474 4.357 2.052 1.00 80.81 83 GLY A O 1
ATOM 654 N N . GLU A 1 84 ? 19.492 3.254 3.738 1.00 82.25 84 GLU A N 1
ATOM 655 C CA . GLU A 1 84 ? 18.148 3.308 3.165 1.00 82.25 84 GLU A CA 1
ATOM 656 C C . GLU A 1 84 ? 17.521 4.699 3.341 1.00 82.25 84 GLU A C 1
ATOM 658 O O . GLU A 1 84 ? 17.721 5.381 4.349 1.00 82.25 84 GLU A O 1
ATOM 663 N N . GLN A 1 85 ? 16.745 5.125 2.345 1.00 84.25 85 GLN A N 1
ATOM 664 C CA . GLN A 1 85 ? 16.056 6.413 2.335 1.00 84.25 85 GLN A CA 1
ATOM 665 C C . GLN A 1 85 ? 14.545 6.197 2.274 1.00 84.25 85 GLN A C 1
ATOM 667 O O . GLN A 1 85 ? 14.060 5.294 1.595 1.00 84.25 85 GLN A O 1
ATOM 672 N N . MET A 1 86 ? 13.791 7.053 2.964 1.00 84.56 86 MET A N 1
ATOM 673 C CA . MET A 1 86 ? 12.331 7.015 2.971 1.00 84.56 86 MET A CA 1
ATOM 674 C C . MET A 1 86 ? 11.770 8.366 2.535 1.00 84.56 86 MET A C 1
ATOM 676 O O . MET A 1 86 ? 12.245 9.415 2.965 1.00 84.56 86 MET A O 1
ATOM 680 N N . SER A 1 87 ? 10.721 8.329 1.716 1.00 80.50 87 SER A N 1
ATOM 681 C CA . SER A 1 87 ? 9.922 9.499 1.357 1.00 80.50 87 SER A CA 1
ATOM 682 C C . SER A 1 87 ? 8.450 9.218 1.643 1.00 80.50 87 SER A C 1
ATOM 684 O O . SER A 1 87 ? 7.971 8.106 1.417 1.00 80.50 87 SER A O 1
ATOM 686 N N . ILE A 1 88 ? 7.737 10.216 2.168 1.00 82.50 88 ILE A N 1
ATOM 687 C CA . ILE A 1 88 ? 6.320 10.114 2.526 1.00 82.50 88 ILE A CA 1
ATOM 688 C C . ILE A 1 88 ? 5.554 11.208 1.794 1.00 82.50 88 ILE A C 1
ATOM 690 O O . ILE A 1 88 ? 5.885 12.388 1.891 1.00 82.50 88 ILE A O 1
ATOM 694 N N . VAL A 1 89 ? 4.480 10.810 1.116 1.00 82.50 89 VAL A N 1
ATOM 695 C CA . VAL A 1 89 ? 3.498 11.724 0.537 1.00 82.50 89 VAL A CA 1
ATOM 696 C C . VAL A 1 89 ? 2.115 11.384 1.076 1.00 82.50 89 VAL A C 1
ATOM 698 O O . VAL A 1 89 ? 1.666 10.242 1.004 1.00 82.50 89 VAL A O 1
ATOM 701 N N . VAL A 1 90 ? 1.424 12.387 1.615 1.00 81.44 90 VAL A N 1
ATOM 702 C CA . VAL A 1 90 ? 0.033 12.256 2.056 1.00 81.44 90 VAL A CA 1
ATOM 703 C C . VAL A 1 90 ? -0.851 12.918 1.008 1.00 81.44 90 VAL A C 1
ATOM 705 O O . VAL A 1 90 ? -0.812 14.134 0.833 1.00 81.44 90 VAL A O 1
ATOM 708 N N . ARG A 1 91 ? -1.652 12.114 0.304 1.00 75.56 91 ARG A N 1
ATOM 709 C CA . ARG A 1 91 ? -2.646 12.581 -0.671 1.00 75.56 91 ARG A CA 1
ATOM 710 C C . ARG A 1 91 ? -4.032 12.082 -0.281 1.00 75.56 91 ARG A C 1
ATOM 712 O O . ARG A 1 91 ? -4.164 10.969 0.221 1.00 75.56 91 ARG A O 1
ATOM 719 N N . ARG A 1 92 ? -5.057 12.899 -0.518 1.00 74.38 92 ARG A N 1
ATOM 720 C CA . ARG A 1 92 ? -6.461 12.492 -0.379 1.00 74.38 92 ARG A CA 1
ATOM 721 C C . ARG A 1 92 ? -6.951 12.022 -1.747 1.00 74.38 92 ARG A C 1
ATOM 723 O O . 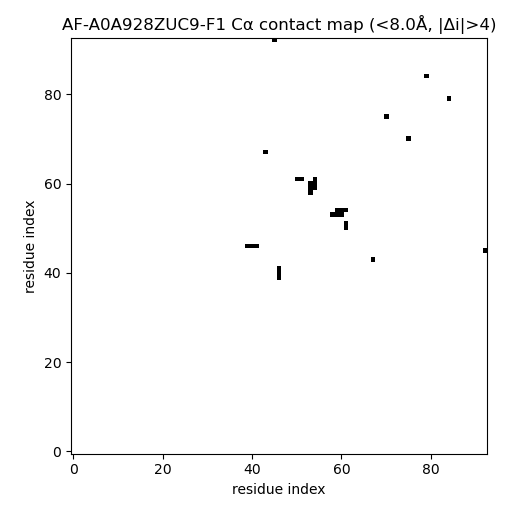ARG A 1 92 ? -6.708 12.718 -2.731 1.00 74.38 92 ARG A O 1
ATOM 730 N N . LEU A 1 93 ? -7.545 10.834 -1.784 1.00 61.34 93 LEU A N 1
ATOM 731 C CA . LEU A 1 93 ? -8.190 10.250 -2.961 1.00 61.34 93 LEU A CA 1
ATOM 732 C C . LEU A 1 93 ? -9.701 10.448 -2.863 1.00 61.34 93 LEU A C 1
ATOM 734 O O . LEU A 1 93 ? -10.201 10.425 -1.714 1.00 61.34 93 LEU A O 1
#

Solvent-accessible surface area (backbone atoms only — not comparable to full-atom values): 7151 Å² total; per-residue (Å²): 136,89,86,84,92,75,83,91,77,85,88,85,80,88,79,74,86,72,74,81,86,66,76,92,61,82,70,77,73,69,61,102,59,90,85,82,87,87,81,88,85,75,54,73,69,58,45,53,54,48,46,52,52,36,32,78,66,74,72,47,59,75,85,76,55,75,80,91,74,87,75,63,94,89,72,86,87,85,85,78,64,94,90,69,82,86,87,87,83,91,80,89,132

Mean predicted aligned error: 15.8 Å